Protein AF-A0A222FN51-F1 (afdb_monomer)

Nearest PDB structures (foldseek):
  8d8l-assembly1_M  TM=3.296E-01  e=7.928E+00  Saccharomyces cerevisiae

Organism: NCBI:txid1249553

Radius of gyration: 16.66 Å; Cα contacts (8 Å, |Δi|>4): 28; chains: 1; bounding box: 34×16×46 Å

Foldseek 3Di:
DADVPGGDDDPVRVVVVCVVQVHDPNDRLVVDDPVRNVVVVVVVVVVVVVVVVVVVVVPDD

Secondary structure (DSSP, 8-state):
-EETTTEE--HHHHHHHHHHTTEETTEEGGGS-HHHHHHHHHHHHHHHHHHHHHHHTT---

Solvent-accessible surface area (backbone atoms only — not comparable to full-atom values): 3673 Å² total; per-residue (Å²): 103,64,42,90,97,75,42,83,36,56,71,67,60,44,51,50,52,29,57,75,59,38,40,54,97,87,43,56,58,75,78,49,51,74,68,57,47,50,53,52,50,51,53,51,50,52,52,51,50,52,52,51,50,59,53,56,71,62,73,70,135

pLDDT: mean 81.03, std 11.96, range [52.09, 96.5]

Mean predicted aligned error: 9.78 Å

Sequence (61 aa):
MTVPGQGPAHRDCYQQHLIEQRQFLGLNIRVLSDNQLAELQELVLMESNARQQANADIEVW

Structure (mmCIF, N/CA/C/O backbone):
data_AF-A0A222FN51-F1
#
_entry.id   AF-A0A222FN51-F1
#
loop_
_atom_site.group_PDB
_atom_site.id
_atom_site.type_symbol
_atom_site.label_atom_id
_atom_site.label_alt_id
_atom_site.label_comp_id
_atom_site.label_asym_id
_atom_site.label_entity_id
_atom_site.label_seq_id
_atom_site.pdbx_PDB_ins_code
_atom_site.Cartn_x
_atom_site.Cartn_y
_atom_site.Cartn_z
_atom_site.occupancy
_atom_site.B_iso_or_equiv
_atom_site.auth_seq_id
_atom_site.auth_comp_id
_atom_site.auth_asym_id
_atom_site.auth_atom_id
_atom_site.pdbx_PDB_model_num
ATOM 1 N N . MET A 1 1 ? 18.891 -10.875 2.188 1.00 59.28 1 MET A N 1
ATOM 2 C CA . MET A 1 1 ? 17.873 -10.509 1.178 1.00 59.28 1 MET A CA 1
ATOM 3 C C . MET A 1 1 ? 18.593 -10.018 -0.066 1.00 59.28 1 MET A C 1
ATOM 5 O O . MET A 1 1 ? 19.723 -9.558 0.053 1.00 59.28 1 MET A O 1
ATOM 9 N N . THR A 1 2 ? 18.001 -10.174 -1.246 1.00 73.12 2 THR A N 1
ATOM 10 C CA . THR A 1 2 ? 18.657 -9.877 -2.530 1.00 73.12 2 THR A CA 1
ATOM 11 C C . THR A 1 2 ? 17.739 -9.030 -3.399 1.00 73.12 2 THR A C 1
ATOM 13 O O . THR A 1 2 ? 16.555 -9.345 -3.511 1.00 73.12 2 THR A O 1
ATOM 16 N N . VAL A 1 3 ? 18.277 -7.991 -4.033 1.00 70.25 3 VAL A N 1
ATOM 17 C CA . VAL A 1 3 ? 17.571 -7.219 -5.059 1.00 70.25 3 VAL A CA 1
ATOM 18 C C . VAL A 1 3 ? 17.712 -7.950 -6.402 1.00 70.25 3 VAL A C 1
ATOM 20 O O . VAL A 1 3 ? 18.844 -8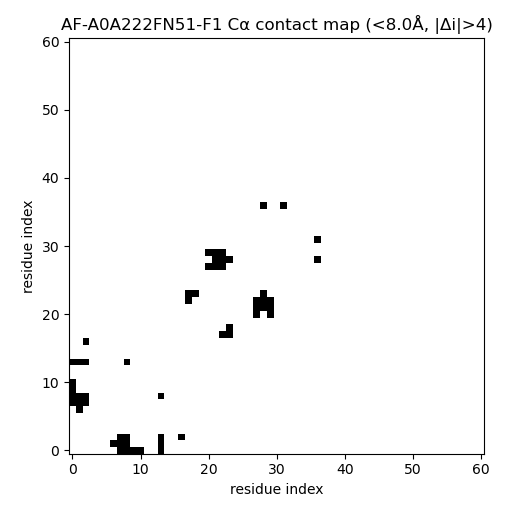.249 -6.808 1.00 70.25 3 VAL A O 1
ATOM 23 N N . PRO A 1 4 ? 16.604 -8.261 -7.104 1.00 66.56 4 PRO A N 1
ATOM 24 C CA . PRO A 1 4 ? 16.664 -8.874 -8.428 1.00 66.56 4 PRO A CA 1
ATOM 25 C C . PRO A 1 4 ? 17.540 -8.049 -9.382 1.00 66.56 4 PRO A C 1
ATOM 27 O O . PRO A 1 4 ? 17.317 -6.857 -9.564 1.00 66.56 4 PRO A O 1
ATOM 30 N N . GLY A 1 5 ? 18.565 -8.674 -9.967 1.00 70.62 5 GLY A N 1
ATOM 31 C CA . GLY A 1 5 ? 19.492 -8.014 -10.897 1.00 70.62 5 GLY A CA 1
ATOM 32 C C . GLY A 1 5 ? 20.615 -7.180 -10.262 1.00 70.62 5 GLY A C 1
ATOM 33 O O . GLY A 1 5 ? 21.484 -6.722 -10.996 1.00 70.62 5 GLY A O 1
ATOM 34 N N . GLN A 1 6 ? 20.650 -7.011 -8.933 1.00 72.75 6 GLN A N 1
ATOM 35 C CA . GLN A 1 6 ? 21.720 -6.275 -8.227 1.00 72.75 6 GLN A CA 1
ATOM 36 C C . GLN A 1 6 ? 22.464 -7.110 -7.172 1.00 72.75 6 GLN A C 1
ATOM 38 O O . GLN A 1 6 ? 23.591 -6.776 -6.818 1.00 72.75 6 GLN A O 1
ATOM 43 N N . GLY A 1 7 ? 21.886 -8.221 -6.699 1.00 76.12 7 GLY A N 1
ATOM 44 C CA . GLY A 1 7 ? 22.544 -9.131 -5.755 1.00 76.12 7 GLY A CA 1
ATOM 45 C C . GLY A 1 7 ? 22.174 -8.867 -4.287 1.00 76.12 7 GLY A C 1
ATOM 46 O O . GLY A 1 7 ? 21.083 -8.360 -4.014 1.00 76.12 7 GLY A O 1
ATOM 47 N N . PRO A 1 8 ? 23.001 -9.291 -3.313 1.00 77.81 8 PRO A N 1
ATOM 48 C CA . PRO A 1 8 ? 22.689 -9.158 -1.893 1.00 77.81 8 PRO A CA 1
ATOM 49 C C . PRO A 1 8 ? 22.611 -7.688 -1.480 1.00 77.81 8 PRO A C 1
ATOM 51 O O . PRO A 1 8 ? 23.521 -6.907 -1.732 1.00 77.81 8 PRO A O 1
ATOM 54 N N . ALA A 1 9 ? 21.515 -7.331 -0.817 1.00 76.06 9 ALA A N 1
ATOM 55 C CA . ALA A 1 9 ? 21.275 -5.988 -0.318 1.00 76.06 9 ALA A CA 1
ATOM 56 C C . ALA A 1 9 ? 21.073 -6.021 1.196 1.00 76.06 9 ALA A C 1
ATOM 58 O O . ALA A 1 9 ? 20.476 -6.958 1.746 1.00 76.06 9 ALA A O 1
ATOM 59 N N . HIS A 1 10 ? 21.547 -4.969 1.865 1.00 82.56 10 HIS A N 1
ATOM 60 C CA . HIS A 1 10 ? 21.160 -4.686 3.241 1.00 82.56 10 HIS A CA 1
ATOM 61 C C . HIS A 1 10 ? 19.641 -4.536 3.335 1.00 82.56 10 HIS A C 1
ATOM 63 O O . HIS A 1 10 ? 18.972 -4.200 2.355 1.00 82.56 10 HIS A O 1
ATOM 69 N N . ARG A 1 11 ? 19.097 -4.777 4.528 1.00 78.00 11 ARG A N 1
ATOM 70 C CA . ARG A 1 11 ? 17.652 -4.722 4.765 1.00 78.00 11 ARG A CA 1
ATOM 71 C C . ARG A 1 11 ? 17.064 -3.368 4.365 1.00 78.00 11 ARG A C 1
ATOM 73 O O . ARG A 1 11 ? 16.078 -3.345 3.638 1.00 78.00 11 ARG A O 1
ATOM 80 N N . ASP A 1 12 ? 17.725 -2.282 4.749 1.00 77.38 12 ASP A N 1
ATOM 81 C CA . ASP A 1 12 ? 17.252 -0.920 4.489 1.00 77.38 12 ASP A CA 1
ATOM 82 C C . ASP A 1 12 ? 17.312 -0.578 2.995 1.00 77.38 12 ASP A C 1
ATOM 84 O O . ASP A 1 12 ? 16.349 -0.064 2.435 1.00 77.38 12 ASP A O 1
ATOM 88 N N . CYS A 1 13 ? 18.391 -0.966 2.305 1.00 77.62 13 CYS A N 1
ATOM 89 C CA . CYS A 1 13 ? 18.518 -0.781 0.856 1.00 77.62 13 CYS A CA 1
ATOM 90 C C . CYS A 1 13 ? 17.477 -1.602 0.078 1.00 77.62 13 CYS A C 1
ATOM 92 O O . CYS A 1 13 ? 16.932 -1.133 -0.917 1.00 77.62 13 CYS A O 1
ATOM 94 N N . TYR A 1 14 ? 17.167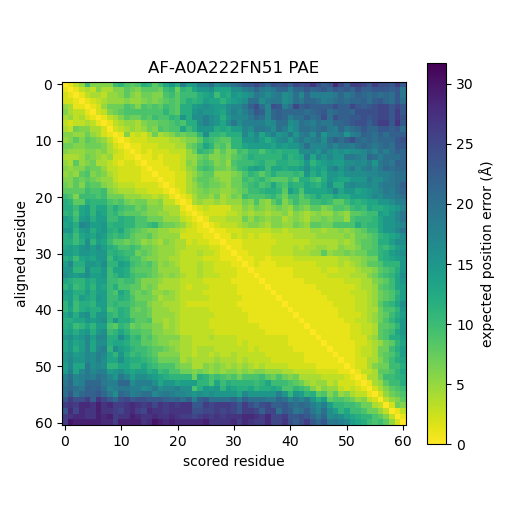 -2.817 0.539 1.00 77.88 14 TYR A N 1
ATOM 95 C CA . TYR A 1 14 ? 16.120 -3.651 -0.050 1.00 77.88 14 TYR A CA 1
ATOM 96 C C . TYR A 1 14 ? 14.721 -3.061 0.186 1.00 77.88 14 TYR A C 1
ATOM 98 O O . TYR A 1 14 ? 13.905 -3.032 -0.731 1.00 77.88 14 TYR A O 1
ATOM 106 N N . GLN A 1 15 ? 14.445 -2.537 1.384 1.00 74.81 15 GLN A N 1
ATOM 107 C CA . GLN A 1 15 ? 13.183 -1.856 1.685 1.00 74.81 15 GLN A CA 1
ATOM 108 C C . GLN A 1 15 ? 13.018 -0.572 0.873 1.00 74.81 15 GLN A C 1
ATOM 110 O O . GLN A 1 15 ? 11.951 -0.353 0.305 1.00 74.81 15 GLN A O 1
ATOM 115 N N . GLN A 1 16 ? 14.070 0.239 0.756 1.00 77.31 16 GLN A N 1
ATOM 116 C CA . GLN A 1 16 ? 14.057 1.432 -0.084 1.00 77.31 16 GLN A CA 1
ATOM 117 C C . GLN A 1 16 ? 13.797 1.069 -1.550 1.00 77.31 16 GLN A C 1
ATOM 119 O O . GLN A 1 16 ? 12.944 1.681 -2.185 1.00 77.31 16 GLN A O 1
ATOM 124 N N . HIS A 1 17 ? 14.446 0.022 -2.063 1.00 76.81 17 HIS A N 1
ATOM 125 C CA . HIS A 1 17 ? 14.209 -0.467 -3.419 1.00 76.81 17 HIS A CA 1
ATOM 126 C C . HIS A 1 17 ? 12.751 -0.901 -3.644 1.00 76.81 17 HIS A C 1
ATOM 128 O O . HIS A 1 17 ? 12.142 -0.553 -4.656 1.00 76.81 17 HIS A O 1
ATOM 134 N N . LEU A 1 18 ? 12.156 -1.613 -2.681 1.00 72.56 18 LEU A N 1
ATOM 135 C CA . LEU A 1 18 ? 10.738 -1.977 -2.727 1.00 72.56 18 LEU A CA 1
ATOM 136 C C . LEU A 1 18 ? 9.828 -0.738 -2.708 1.00 72.56 18 LEU A C 1
ATOM 138 O O . LEU A 1 18 ? 8.870 -0.678 -3.476 1.00 72.56 18 LEU A O 1
ATOM 142 N N . ILE A 1 19 ? 10.145 0.280 -1.903 1.00 77.00 19 ILE A N 1
ATOM 143 C CA . ILE A 1 19 ? 9.401 1.551 -1.857 1.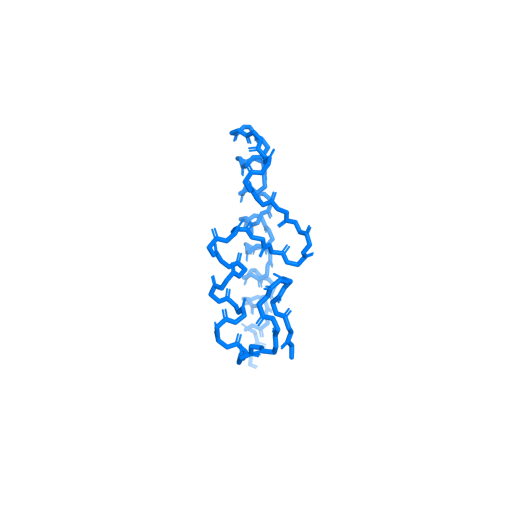00 77.00 19 ILE A CA 1
ATOM 144 C C . ILE A 1 19 ? 9.519 2.313 -3.186 1.00 77.00 19 ILE A C 1
ATOM 146 O O . ILE A 1 19 ? 8.516 2.809 -3.700 1.00 77.00 19 ILE A O 1
ATOM 150 N N . GLU A 1 20 ? 10.708 2.367 -3.788 1.00 75.56 20 GLU A N 1
ATOM 151 C CA . GLU A 1 20 ? 10.950 3.008 -5.090 1.00 75.56 20 GLU A CA 1
ATOM 152 C C . GLU A 1 20 ? 10.156 2.327 -6.216 1.00 75.56 20 GLU A C 1
ATOM 154 O O . GLU A 1 20 ? 9.544 2.994 -7.069 1.00 75.56 20 GLU A O 1
ATOM 159 N N . GLN A 1 21 ? 10.092 0.994 -6.178 1.00 78.12 21 GLN A N 1
ATOM 160 C CA . GLN A 1 21 ? 9.241 0.194 -7.059 1.00 78.12 21 GLN A CA 1
ATOM 161 C C . GLN A 1 21 ? 7.755 0.264 -6.683 1.00 78.12 21 GLN A C 1
ATOM 163 O O . GLN A 1 21 ? 6.908 -0.157 -7.469 1.00 78.12 21 GLN A O 1
ATOM 168 N N . ARG A 1 22 ? 7.427 0.857 -5.526 1.00 80.75 22 ARG A N 1
ATOM 169 C CA . ARG A 1 22 ? 6.097 0.852 -4.898 1.00 80.75 22 ARG A CA 1
ATOM 170 C C . ARG A 1 22 ? 5.536 -0.569 -4.820 1.00 80.75 22 ARG A C 1
ATOM 172 O O . ARG A 1 22 ? 4.357 -0.802 -5.072 1.00 80.75 22 ARG A O 1
ATOM 179 N N . GLN A 1 23 ? 6.406 -1.527 -4.517 1.00 80.81 23 GLN A N 1
ATOM 180 C CA . GLN A 1 23 ? 6.052 -2.917 -4.314 1.00 80.81 23 GLN A CA 1
ATOM 181 C C . GLN A 1 23 ? 5.906 -3.188 -2.817 1.00 80.81 23 GLN A C 1
ATOM 183 O O . GLN A 1 23 ? 6.843 -3.007 -2.041 1.00 80.81 23 GLN A O 1
AT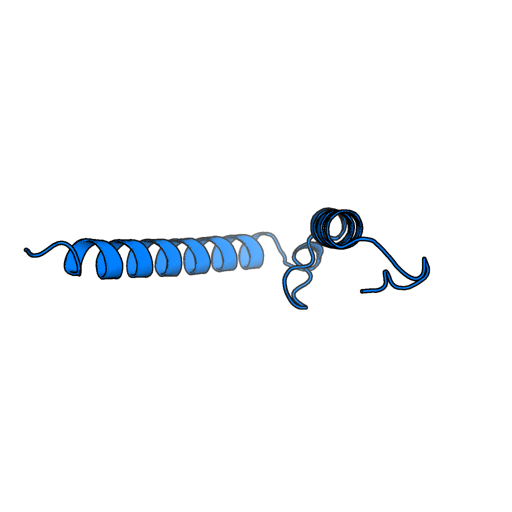OM 188 N N . PHE A 1 24 ? 4.735 -3.660 -2.410 1.00 80.88 24 PHE A N 1
ATOM 189 C CA . PHE A 1 24 ? 4.433 -4.016 -1.031 1.00 80.88 24 PHE A CA 1
ATOM 190 C C . PHE A 1 24 ? 4.028 -5.487 -0.961 1.00 80.88 24 PHE A C 1
ATOM 192 O O . PHE A 1 24 ? 2.991 -5.864 -1.489 1.00 80.88 24 PHE A O 1
ATOM 199 N N . LEU A 1 25 ? 4.860 -6.335 -0.343 1.00 78.94 25 LEU A N 1
ATOM 200 C CA . LEU A 1 25 ? 4.581 -7.769 -0.139 1.00 78.94 25 LEU A CA 1
ATOM 201 C C . LEU A 1 25 ? 4.048 -8.503 -1.392 1.00 78.94 25 LEU A C 1
ATOM 203 O O . LEU A 1 25 ? 3.107 -9.285 -1.320 1.00 78.94 25 LEU A O 1
ATOM 207 N N . GLY A 1 26 ? 4.651 -8.248 -2.556 1.00 80.62 26 GLY A N 1
ATOM 208 C CA . GLY A 1 26 ? 4.241 -8.864 -3.826 1.00 80.62 26 GLY A CA 1
ATOM 209 C C . GLY A 1 26 ? 3.194 -8.073 -4.618 1.00 80.62 26 GLY A C 1
ATOM 210 O O . GLY A 1 26 ? 3.055 -8.309 -5.815 1.00 80.62 26 GLY A O 1
ATOM 211 N N . LEU A 1 27 ? 2.536 -7.085 -4.009 1.00 84.38 27 LEU A N 1
ATOM 212 C CA . LEU A 1 27 ? 1.650 -6.155 -4.703 1.00 84.38 27 LEU A CA 1
ATOM 213 C C . LEU A 1 27 ? 2.469 -5.036 -5.344 1.00 84.38 27 LEU A C 1
ATOM 215 O O . LEU A 1 27 ? 3.118 -4.264 -4.644 1.00 84.38 27 LEU A O 1
ATOM 219 N N . ASN A 1 28 ? 2.429 -4.924 -6.668 1.00 85.75 28 ASN A N 1
ATOM 220 C CA . ASN A 1 28 ? 2.994 -3.776 -7.369 1.00 85.75 28 ASN A CA 1
ATOM 221 C C . ASN A 1 28 ? 1.941 -2.661 -7.446 1.00 85.75 28 ASN A C 1
ATOM 223 O O . ASN A 1 28 ? 1.012 -2.728 -8.242 1.00 85.75 28 ASN A O 1
ATOM 227 N N . ILE A 1 29 ? 2.084 -1.620 -6.632 1.00 88.88 29 ILE A N 1
ATOM 228 C CA . ILE A 1 29 ? 1.096 -0.535 -6.550 1.00 88.88 29 ILE A CA 1
ATOM 229 C C . ILE A 1 29 ? 1.105 0.317 -7.832 1.00 88.88 29 ILE A C 1
ATOM 231 O O . ILE A 1 29 ? 0.096 0.926 -8.170 1.00 88.88 29 ILE A O 1
ATOM 235 N N . ARG A 1 30 ? 2.205 0.334 -8.605 1.00 86.81 30 ARG A N 1
ATOM 236 C CA . ARG A 1 30 ? 2.285 1.112 -9.859 1.00 86.81 30 ARG A CA 1
ATOM 237 C C . ARG A 1 30 ? 1.383 0.596 -10.975 1.00 86.81 30 ARG A C 1
ATOM 239 O O . ARG A 1 30 ? 1.146 1.349 -11.912 1.00 86.81 30 ARG A O 1
ATOM 246 N N . VAL A 1 31 ? 0.956 -0.667 -10.929 1.00 89.81 31 VAL A N 1
ATOM 247 C CA . VAL A 1 31 ? 0.106 -1.236 -11.990 1.00 89.81 31 VAL A CA 1
ATOM 248 C C . VAL A 1 31 ? -1.382 -0.993 -11.751 1.00 89.81 31 VAL A C 1
ATOM 250 O O . VAL A 1 31 ? -2.184 -1.289 -12.631 1.00 89.81 31 VAL A O 1
ATOM 253 N N . LEU A 1 32 ? -1.747 -0.476 -10.575 1.00 90.38 32 LEU A N 1
ATOM 254 C CA . LEU A 1 32 ? -3.126 -0.144 -10.251 1.00 90.38 32 LEU A CA 1
ATOM 255 C C . LEU A 1 32 ? -3.557 1.095 -11.037 1.00 90.38 32 LEU A C 1
ATOM 257 O O . LEU A 1 32 ? -2.800 2.060 -11.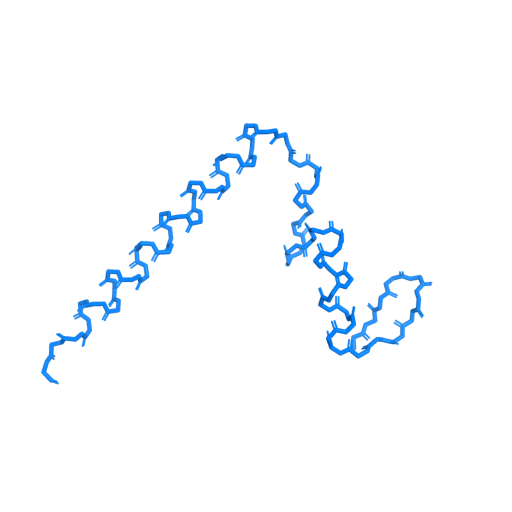154 1.00 90.38 32 LEU A O 1
ATOM 261 N N . SER A 1 33 ? -4.781 1.069 -11.560 1.00 93.75 33 SER A N 1
ATOM 262 C CA . SER A 1 33 ? -5.424 2.281 -12.069 1.00 93.75 33 SER A CA 1
ATOM 263 C C . SER A 1 33 ? -5.796 3.218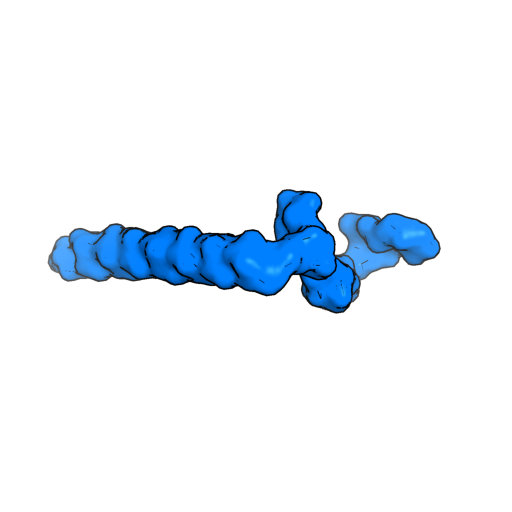 -10.917 1.00 93.75 33 SER A C 1
ATOM 265 O O . SER A 1 33 ? -5.878 2.788 -9.766 1.00 93.75 33 SER A O 1
ATOM 267 N N . ASP A 1 34 ? -6.082 4.484 -11.220 1.00 93.19 34 ASP A N 1
ATOM 268 C CA . ASP A 1 34 ? -6.454 5.472 -10.198 1.00 93.19 34 ASP A CA 1
ATOM 269 C C . ASP A 1 34 ? -7.659 5.018 -9.354 1.00 93.19 34 ASP A C 1
ATOM 271 O O . ASP A 1 34 ? -7.659 5.177 -8.135 1.00 93.19 34 ASP A O 1
ATOM 275 N N . ASN A 1 35 ? -8.644 4.360 -9.978 1.00 96.31 35 ASN A N 1
ATOM 276 C CA . ASN A 1 35 ? -9.808 3.806 -9.278 1.00 96.31 35 ASN A CA 1
ATOM 277 C C . ASN A 1 35 ? -9.416 2.664 -8.329 1.00 96.31 35 ASN A C 1
ATOM 279 O O . ASN A 1 35 ? -9.831 2.647 -7.176 1.00 96.31 35 ASN A O 1
ATOM 283 N N . GLN A 1 36 ? -8.578 1.731 -8.791 1.00 93.25 36 GLN A N 1
ATOM 284 C CA . GLN A 1 36 ? -8.112 0.608 -7.969 1.00 93.25 36 GLN A CA 1
ATOM 285 C C . GLN A 1 36 ? -7.226 1.079 -6.813 1.00 93.25 36 GLN A C 1
ATOM 287 O O . GLN A 1 36 ? -7.239 0.492 -5.732 1.00 93.25 36 GLN A O 1
ATOM 292 N N . LEU A 1 37 ? -6.447 2.139 -7.034 1.00 94.06 37 LEU A N 1
ATOM 293 C CA . LEU A 1 37 ? -5.636 2.750 -5.994 1.00 94.06 37 LEU A CA 1
ATOM 294 C C . LEU A 1 37 ? -6.511 3.423 -4.928 1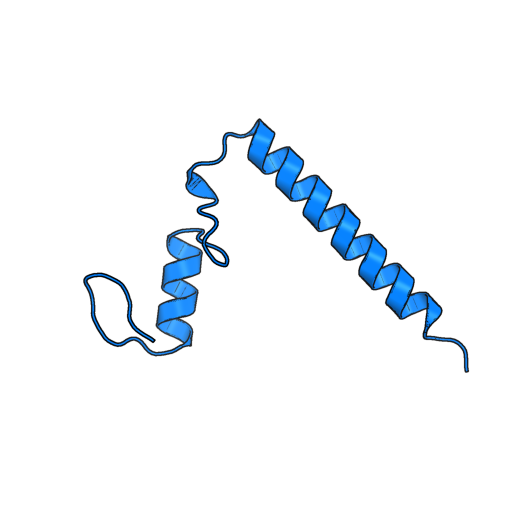.00 94.06 37 LEU A C 1
ATOM 296 O O . LEU A 1 37 ? -6.222 3.277 -3.741 1.00 94.06 37 LEU A O 1
ATOM 300 N N . ALA A 1 38 ? -7.580 4.112 -5.336 1.00 94.81 38 ALA A N 1
ATOM 301 C CA . ALA A 1 38 ? -8.546 4.709 -4.418 1.00 94.81 38 ALA A CA 1
ATOM 302 C C . ALA A 1 38 ? -9.268 3.642 -3.576 1.00 94.81 38 ALA A C 1
ATOM 304 O O . ALA A 1 38 ? -9.320 3.765 -2.355 1.00 94.81 38 ALA A O 1
ATOM 305 N N . GLU A 1 39 ? -9.726 2.550 -4.194 1.00 95.62 39 GLU A N 1
ATOM 306 C CA . GLU A 1 39 ? -10.320 1.418 -3.466 1.00 95.62 39 GLU A CA 1
ATOM 307 C C . GLU A 1 39 ? -9.329 0.803 -2.464 1.00 95.62 39 GLU A C 1
ATOM 309 O O . GLU A 1 39 ? -9.672 0.557 -1.306 1.00 95.62 39 GLU A O 1
ATOM 314 N N . LEU A 1 40 ? -8.069 0.600 -2.869 1.00 94.00 40 LEU A N 1
ATOM 315 C CA . LEU A 1 40 ? -7.032 0.094 -1.966 1.00 94.00 40 LEU A CA 1
ATOM 316 C C . LEU A 1 40 ? -6.809 1.039 -0.777 1.00 94.00 40 LEU A C 1
ATOM 318 O O . LEU A 1 40 ? -6.632 0.578 0.352 1.00 94.00 40 LEU A O 1
ATOM 322 N N . GLN A 1 41 ? -6.826 2.352 -1.013 1.00 95.00 41 GLN A N 1
ATOM 323 C CA . GLN A 1 41 ? -6.707 3.353 0.042 1.00 95.00 41 GLN A CA 1
ATOM 324 C C . GLN A 1 41 ? -7.871 3.263 1.038 1.00 95.00 41 GLN A C 1
ATOM 326 O O . GLN A 1 41 ? -7.631 3.295 2.247 1.00 95.00 41 GLN A O 1
ATOM 331 N N . GLU A 1 42 ? -9.107 3.117 0.560 1.00 96.50 42 GLU A N 1
ATOM 332 C CA . GLU A 1 42 ? -10.283 2.960 1.424 1.00 96.50 42 GLU A CA 1
ATOM 333 C C . GLU A 1 42 ? -10.195 1.695 2.285 1.00 96.50 42 GLU A C 1
ATOM 335 O O . GLU A 1 42 ? -10.414 1.765 3.496 1.00 96.50 42 GLU A O 1
ATOM 340 N N . LEU A 1 43 ? -9.784 0.563 1.703 1.00 95.12 43 LEU A N 1
ATOM 341 C CA . LEU A 1 43 ? -9.597 -0.691 2.441 1.00 95.12 43 LEU A CA 1
ATOM 342 C C . LEU A 1 43 ? -8.542 -0.561 3.547 1.00 95.12 43 LEU A C 1
ATOM 344 O O . LEU A 1 43 ? -8.756 -1.014 4.672 1.00 95.12 43 LEU A O 1
ATOM 348 N N . VAL A 1 44 ? -7.410 0.085 3.250 1.00 94.88 44 VAL A N 1
ATOM 349 C CA . VAL A 1 44 ? -6.349 0.321 4.241 1.00 94.88 44 VAL A CA 1
ATOM 350 C C . VAL A 1 44 ? -6.838 1.238 5.364 1.00 94.88 44 VAL A C 1
ATOM 352 O O . VAL A 1 44 ? -6.533 0.986 6.532 1.00 94.88 44 VAL A O 1
ATOM 355 N N . LEU A 1 45 ? -7.615 2.276 5.042 1.00 95.19 45 LEU A N 1
ATOM 356 C CA . LEU A 1 45 ? -8.208 3.166 6.042 1.00 95.19 45 LEU A CA 1
ATOM 357 C C . LEU A 1 45 ? -9.206 2.427 6.937 1.00 95.19 45 LEU A C 1
ATOM 359 O O . LEU A 1 45 ? -9.152 2.576 8.158 1.00 95.19 45 LEU A O 1
ATOM 363 N N . MET A 1 46 ? -10.078 1.602 6.354 1.00 93.62 46 MET A N 1
ATOM 364 C CA . MET A 1 46 ? -11.024 0.774 7.106 1.00 93.62 46 MET A CA 1
ATOM 365 C C . MET A 1 46 ? -10.305 -0.160 8.082 1.00 93.62 46 MET A C 1
ATOM 367 O O . MET A 1 46 ? -10.647 -0.190 9.263 1.00 93.62 46 MET A O 1
ATOM 371 N N . GLU A 1 47 ? -9.274 -0.864 7.618 1.00 93.31 47 GLU A N 1
ATOM 372 C CA . GLU A 1 47 ? -8.479 -1.768 8.454 1.00 93.31 47 GLU A CA 1
ATOM 373 C C . GLU A 1 47 ? -7.728 -1.013 9.563 1.00 93.31 47 GLU A C 1
ATOM 375 O O . GLU A 1 47 ? -7.700 -1.449 10.715 1.00 93.31 47 GLU A O 1
ATOM 380 N N . SER A 1 48 ? -7.143 0.146 9.245 1.00 93.31 48 SER A N 1
ATOM 381 C CA . SER A 1 48 ? -6.479 1.005 10.232 1.00 93.31 48 SER A CA 1
ATOM 382 C C . SER A 1 48 ? -7.449 1.439 11.331 1.00 93.31 48 SER A C 1
ATOM 384 O O . SER A 1 48 ? -7.128 1.332 12.516 1.00 93.31 48 SER A O 1
ATOM 386 N N . ASN A 1 49 ? -8.650 1.877 10.950 1.00 92.62 49 ASN A N 1
ATOM 387 C CA . ASN A 1 49 ? -9.692 2.280 11.891 1.00 92.62 49 ASN A CA 1
ATOM 388 C C . ASN A 1 49 ? -10.159 1.098 12.754 1.00 92.62 49 ASN A C 1
ATOM 390 O O . ASN A 1 49 ? -10.272 1.247 13.968 1.00 92.62 49 ASN A O 1
ATOM 394 N N . ALA A 1 50 ? -10.360 -0.084 12.162 1.00 92.62 50 ALA A N 1
ATOM 395 C CA . ALA A 1 50 ? -10.745 -1.291 12.894 1.00 92.62 50 ALA A CA 1
ATOM 396 C C . ALA A 1 50 ? -9.683 -1.702 13.931 1.00 92.62 50 ALA A C 1
ATOM 398 O O . ALA A 1 50 ? -10.018 -2.047 15.064 1.00 92.62 50 ALA A O 1
ATOM 399 N N . ARG A 1 51 ? -8.392 -1.606 13.586 1.00 91.44 51 ARG A N 1
ATOM 400 C CA . ARG A 1 51 ? -7.282 -1.886 14.516 1.00 91.44 51 ARG A CA 1
ATOM 401 C C . ARG A 1 51 ? -7.180 -0.865 15.639 1.00 91.44 51 ARG A C 1
ATOM 403 O O . ARG A 1 51 ? -6.879 -1.240 16.768 1.00 91.44 51 ARG A O 1
ATOM 410 N N . GLN A 1 52 ? -7.407 0.412 15.338 1.00 88.56 52 GLN A N 1
ATOM 411 C CA . GLN A 1 52 ? -7.428 1.463 16.354 1.00 88.56 52 GLN A CA 1
ATOM 412 C C . GLN A 1 52 ? -8.594 1.274 17.321 1.00 88.56 52 GLN A C 1
ATOM 414 O O . GLN A 1 52 ? -8.384 1.377 18.523 1.00 88.56 52 GLN A O 1
ATOM 419 N N . GLN A 1 53 ? -9.785 0.937 16.819 1.00 80.31 53 GLN A N 1
ATOM 42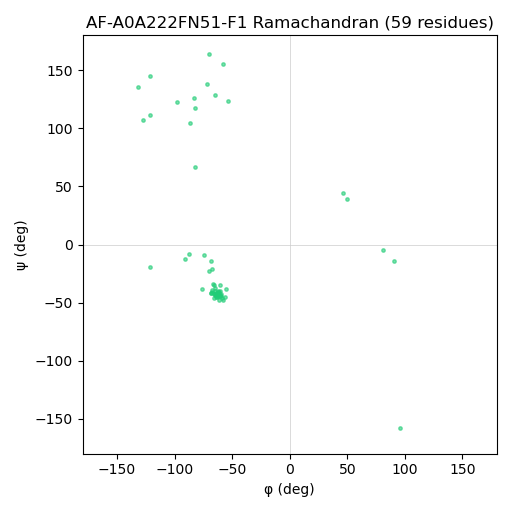0 C CA . GLN A 1 53 ? -10.942 0.616 17.657 1.00 80.31 53 GLN A CA 1
ATOM 421 C C . GLN A 1 53 ? -10.675 -0.606 18.535 1.00 80.31 53 GLN A C 1
ATOM 423 O O . GLN A 1 53 ? -10.859 -0.528 19.741 1.00 80.31 53 GLN A O 1
ATOM 428 N N . ALA A 1 54 ? -10.149 -1.693 17.964 1.00 76.44 54 ALA A N 1
ATOM 429 C CA . ALA A 1 54 ? -9.801 -2.885 18.732 1.00 76.44 54 ALA A CA 1
ATOM 430 C C . ALA A 1 54 ? -8.751 -2.608 19.821 1.00 76.44 54 ALA A C 1
ATOM 432 O O . ALA A 1 54 ? -8.803 -3.219 20.878 1.00 76.44 54 ALA A O 1
ATOM 433 N N . ASN A 1 55 ? -7.801 -1.700 19.579 1.00 71.88 55 ASN A N 1
ATOM 434 C CA . ASN A 1 55 ? -6.811 -1.309 20.582 1.00 71.88 55 ASN A CA 1
ATOM 435 C C . ASN A 1 55 ? -7.40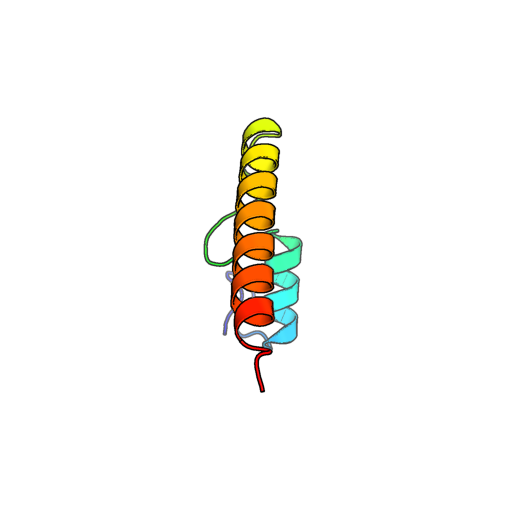7 -0.373 21.649 1.00 71.88 55 ASN A C 1
ATOM 437 O O . ASN A 1 55 ? -7.114 -0.519 22.829 1.00 71.88 55 ASN A O 1
ATOM 441 N N . ALA A 1 56 ? -8.291 0.546 21.252 1.00 65.19 56 ALA A N 1
ATOM 442 C CA . ALA A 1 56 ? -9.003 1.424 22.177 1.00 65.19 56 ALA A CA 1
ATOM 443 C C . ALA A 1 56 ? -9.972 0.651 23.094 1.00 65.19 56 ALA A C 1
ATOM 445 O O . ALA A 1 56 ? -10.087 0.989 24.266 1.00 65.19 56 ALA A O 1
ATOM 446 N N . ASP A 1 57 ? -10.608 -0.420 22.605 1.00 56.78 57 ASP A N 1
ATOM 447 C CA . ASP A 1 57 ? -11.422 -1.341 23.420 1.00 56.78 57 ASP A CA 1
ATOM 448 C C . ASP A 1 57 ? -10.581 -2.177 24.412 1.00 56.78 57 ASP A C 1
ATOM 450 O O . ASP A 1 57 ? -11.131 -2.780 25.331 1.00 56.78 57 ASP A O 1
ATOM 454 N N . ILE A 1 58 ? -9.250 -2.219 24.256 1.00 56.28 58 ILE A N 1
ATOM 455 C CA . ILE A 1 58 ? -8.330 -2.918 25.173 1.00 56.28 58 ILE A CA 1
ATOM 456 C C . ILE A 1 58 ? -7.831 -1.986 26.297 1.00 56.28 58 ILE A C 1
ATOM 458 O O . ILE A 1 58 ? -7.342 -2.473 27.316 1.00 56.28 58 ILE A O 1
ATOM 462 N N . GLU A 1 59 ? -8.044 -0.669 26.207 1.00 56.28 59 GLU A N 1
ATOM 463 C CA . GLU A 1 59 ? -7.874 0.248 27.343 1.00 56.28 59 GLU A CA 1
ATOM 464 C C . GLU A 1 59 ? -9.122 0.245 28.238 1.00 56.28 59 GLU A C 1
ATOM 466 O O . GLU A 1 59 ? -9.841 1.236 28.378 1.00 56.28 59 GLU A O 1
ATOM 471 N N . VAL A 1 60 ? -9.377 -0.889 28.890 1.00 52.09 60 VAL A N 1
ATOM 472 C CA . VAL A 1 60 ? -10.207 -0.911 30.093 1.00 52.09 60 VAL A CA 1
ATOM 473 C C . VAL A 1 60 ? -9.431 -1.624 31.204 1.00 52.09 60 VAL A C 1
ATOM 475 O O . VAL A 1 60 ? -9.333 -2.851 31.205 1.00 52.09 60 VAL A O 1
ATOM 478 N N . TRP A 1 61 ? -8.984 -0.796 32.161 1.00 53.94 61 TRP A N 1
ATOM 479 C CA . TRP A 1 61 ? -8.393 -1.066 33.489 1.00 53.94 61 TRP A CA 1
ATOM 480 C C . TRP A 1 61 ? -6.883 -1.323 33.565 1.00 53.94 61 TRP A C 1
ATOM 482 O O . TRP A 1 61 ? -6.424 -2.452 33.290 1.00 53.94 61 TRP A O 1
#